Protein AF-A0A661T010-F1 (afdb_monomer_lite)

Secondary structure (DSSP, 8-state):
----GGGS-S----B-TTT--B--TT-SB-TTT--B-SPPPS------PPPPHHHHHHHHHHHHHHHT-HHHHHHHHHHHHHH-TT-HHHHHHHHHHHHHHHHHHT---

pLDDT: mean 83.56, std 17.3, range [41.03, 98.06]

Sequence (109 aa):
MVLSPEETIKGLFARCARCGRRLDPEDVFCGHCGKRVREPAASDDHTLEPMKLTDVLMGLGIVCLRKGDYFKAVEKFEKIIAADPGNHKARELLFRARRAVRDITGDSR

Structure (mmCIF, N/CA/C/O backbone):
data_AF-A0A661T010-F1
#
_entry.id   AF-A0A661T010-F1
#
loop_
_atom_site.group_PDB
_atom_site.id
_atom_site.type_symbol
_atom_site.label_atom_id
_atom_site.label_alt_id
_atom_site.label_comp_id
_atom_site.label_asym_id
_atom_site.label_entity_id
_atom_site.label_seq_id
_atom_site.pdbx_PDB_ins_code
_atom_site.Cartn_x
_atom_site.Cartn_y
_atom_site.Cartn_z
_atom_site.occupancy
_atom_site.B_iso_or_equiv
_atom_site.auth_seq_id
_atom_site.auth_comp_id
_atom_site.auth_asym_id
_atom_site.auth_atom_id
_atom_site.pdbx_PDB_model_num
ATOM 1 N N .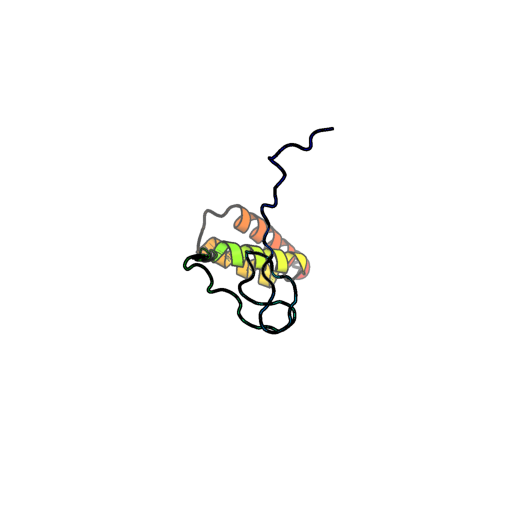 MET A 1 1 ? 25.042 34.725 -47.751 1.00 41.97 1 MET A N 1
ATOM 2 C CA . MET A 1 1 ? 24.513 34.072 -46.537 1.00 41.97 1 MET A CA 1
ATOM 3 C C . MET A 1 1 ? 25.042 32.655 -46.545 1.00 41.97 1 MET A C 1
ATOM 5 O O . MET A 1 1 ? 24.529 31.819 -47.273 1.00 41.97 1 MET A O 1
ATOM 9 N N . VAL A 1 2 ? 26.182 32.460 -45.890 1.00 41.03 2 VAL A N 1
ATOM 10 C CA . VAL A 1 2 ? 26.901 31.184 -45.867 1.00 41.03 2 VAL A CA 1
ATOM 11 C C . VAL A 1 2 ? 26.315 30.410 -44.692 1.00 41.03 2 VAL A C 1
ATOM 13 O O . VAL A 1 2 ? 26.415 30.877 -43.563 1.00 41.03 2 VAL A O 1
ATOM 16 N N . LEU A 1 3 ? 25.610 29.314 -44.966 1.00 45.88 3 LEU A N 1
ATOM 17 C CA . LEU A 1 3 ? 25.122 28.419 -43.919 1.00 45.88 3 LEU A CA 1
ATOM 18 C C . LEU A 1 3 ? 26.329 27.666 -43.348 1.00 45.88 3 LEU A C 1
ATOM 20 O O . LEU A 1 3 ? 27.158 27.154 -44.104 1.00 45.88 3 LEU A O 1
ATOM 24 N N . SER A 1 4 ? 26.456 27.675 -42.024 1.00 42.62 4 SER A N 1
ATOM 25 C CA . SER A 1 4 ? 27.579 27.097 -41.288 1.00 42.62 4 SER A CA 1
ATOM 26 C C . SER A 1 4 ? 27.674 25.574 -41.502 1.00 42.62 4 SER A C 1
ATOM 28 O O . SER A 1 4 ? 26.643 24.902 -41.521 1.00 42.62 4 SER A O 1
ATOM 30 N N . PRO A 1 5 ? 28.883 24.984 -41.591 1.00 49.31 5 PRO A N 1
ATOM 31 C CA . PRO A 1 5 ? 29.076 23.533 -41.772 1.00 49.31 5 PRO A CA 1
ATOM 32 C C . PRO A 1 5 ? 28.541 22.649 -40.626 1.00 49.31 5 PRO A C 1
ATOM 34 O O . PRO A 1 5 ? 28.496 21.424 -40.750 1.00 49.31 5 PRO A O 1
ATOM 37 N N . GLU A 1 6 ? 28.148 23.259 -39.510 1.00 46.03 6 GLU A N 1
ATOM 38 C CA . GLU A 1 6 ? 27.818 22.611 -38.234 1.00 46.03 6 GLU A CA 1
ATOM 39 C C . GLU A 1 6 ? 26.408 21.993 -38.204 1.00 46.03 6 GLU A C 1
ATOM 41 O O . GLU A 1 6 ? 26.104 21.177 -37.337 1.00 46.03 6 GLU A O 1
ATOM 46 N N . GLU A 1 7 ? 25.568 22.308 -39.195 1.00 50.16 7 GLU A N 1
ATOM 47 C CA . GLU A 1 7 ? 24.206 21.770 -39.352 1.00 50.16 7 GLU A CA 1
ATOM 48 C C . GLU A 1 7 ? 24.132 20.615 -40.370 1.00 50.16 7 GLU A C 1
ATOM 50 O O . GLU A 1 7 ? 23.074 20.291 -40.914 1.00 50.16 7 GLU A O 1
ATOM 55 N N . THR A 1 8 ? 25.253 19.938 -40.629 1.00 44.22 8 THR A N 1
ATOM 56 C CA . THR A 1 8 ? 25.285 18.758 -41.505 1.00 44.22 8 THR A CA 1
ATOM 57 C C . THR A 1 8 ? 24.894 17.493 -40.723 1.00 44.22 8 THR A C 1
ATOM 59 O O . THR A 1 8 ? 25.734 16.726 -40.269 1.00 44.22 8 THR A O 1
ATOM 62 N N . ILE A 1 9 ? 23.582 17.297 -40.550 1.00 54.41 9 ILE A N 1
ATOM 63 C CA . ILE A 1 9 ? 22.870 16.003 -40.447 1.00 54.41 9 ILE A CA 1
ATOM 64 C C . ILE A 1 9 ? 23.514 14.957 -39.506 1.00 54.41 9 ILE A C 1
ATOM 66 O O . ILE A 1 9 ? 24.016 13.917 -39.935 1.00 54.41 9 ILE A O 1
ATOM 70 N N . LYS A 1 10 ? 23.372 15.141 -38.187 1.00 49.00 10 LYS A N 1
ATOM 71 C CA . LYS A 1 10 ? 23.451 14.034 -37.207 1.00 49.00 10 LYS A CA 1
ATOM 72 C C . LYS A 1 10 ? 22.173 13.180 -37.237 1.00 49.00 10 LYS A C 1
ATOM 74 O O . LYS A 1 10 ? 21.451 13.089 -36.252 1.00 49.00 10 LYS A O 1
ATOM 79 N N . GLY A 1 11 ? 21.856 12.582 -38.382 1.00 51.16 11 GLY A N 1
ATOM 80 C CA . GLY A 1 11 ? 20.616 11.821 -38.525 1.00 51.16 11 GLY A CA 1
ATOM 81 C C . GLY A 1 11 ? 20.466 11.147 -39.876 1.00 51.16 11 GLY A C 1
ATOM 82 O O . GLY A 1 11 ? 19.561 11.479 -40.639 1.00 51.16 11 GLY A O 1
ATOM 83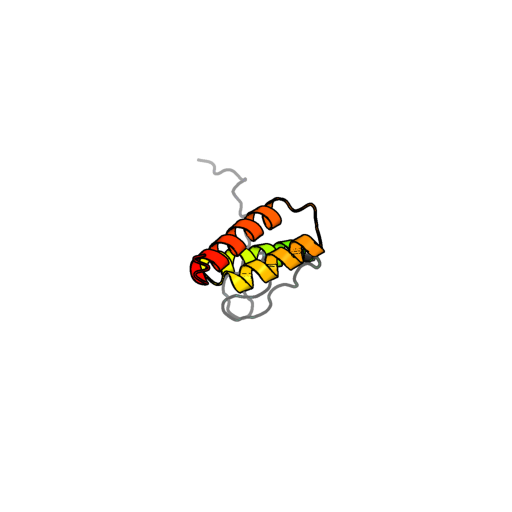 N N . LEU A 1 12 ? 21.327 10.175 -40.181 1.00 57.88 12 LEU A N 1
ATOM 84 C CA . LEU A 1 12 ? 21.011 9.205 -41.226 1.00 57.88 12 LEU A CA 1
ATOM 85 C C . LEU A 1 12 ? 19.951 8.242 -40.666 1.00 57.88 12 LEU A C 1
ATOM 87 O O . LEU A 1 12 ? 20.270 7.165 -40.171 1.00 57.88 12 LEU A O 1
ATOM 91 N N . PHE A 1 13 ? 18.688 8.676 -40.666 1.00 66.50 13 PHE A N 1
ATOM 92 C CA . PHE A 1 13 ? 17.561 7.875 -40.187 1.00 66.50 13 PHE A CA 1
ATOM 93 C C . PHE A 1 13 ? 17.479 6.570 -40.982 1.00 66.50 13 PHE A C 1
ATOM 95 O O . PHE A 1 13 ? 17.245 6.579 -42.196 1.00 66.50 13 PHE A O 1
ATOM 102 N N . ALA A 1 14 ? 17.660 5.440 -40.299 1.00 82.50 14 ALA A N 1
ATOM 103 C CA . ALA A 1 14 ? 17.521 4.133 -40.916 1.00 82.50 14 ALA A CA 1
ATOM 104 C C . ALA A 1 14 ? 16.056 3.895 -41.315 1.00 82.50 14 ALA A C 1
ATOM 106 O O . ALA A 1 14 ? 15.117 4.405 -40.702 1.00 82.50 14 ALA A O 1
ATOM 107 N N . ARG A 1 15 ? 15.836 3.105 -42.368 1.00 89.75 15 ARG A N 1
ATOM 108 C CA . ARG A 1 15 ? 14.499 2.629 -42.737 1.00 89.75 15 ARG A CA 1
ATOM 109 C C . ARG A 1 15 ? 14.369 1.163 -42.383 1.00 89.75 15 ARG A C 1
ATOM 111 O O . ARG A 1 15 ? 15.292 0.378 -42.584 1.00 89.75 15 ARG A O 1
ATOM 118 N N . CYS A 1 16 ? 13.195 0.772 -41.907 1.00 90.81 16 CYS A N 1
ATOM 119 C CA . CYS A 1 16 ? 12.891 -0.625 -41.674 1.00 90.81 16 CYS A CA 1
ATOM 120 C C . CYS A 1 16 ? 12.974 -1.402 -42.989 1.00 90.81 16 CYS A C 1
ATOM 122 O O . CYS A 1 16 ? 12.189 -1.165 -43.903 1.00 90.81 16 CYS A O 1
ATOM 124 N N . ALA A 1 17 ? 13.852 -2.401 -43.053 1.00 89.62 17 ALA A N 1
ATOM 125 C CA . ALA A 1 17 ? 14.012 -3.243 -44.239 1.00 89.62 17 ALA A CA 1
ATOM 126 C C . ALA A 1 17 ? 12.769 -4.093 -44.588 1.00 89.62 17 ALA A C 1
ATOM 128 O O . ALA A 1 17 ? 12.747 -4.725 -45.636 1.00 89.62 17 ALA A O 1
ATOM 129 N N . ARG A 1 18 ? 11.752 -4.161 -43.712 1.00 91.12 18 ARG A N 1
ATOM 130 C CA . ARG A 1 18 ? 10.507 -4.910 -43.966 1.00 91.12 18 ARG A CA 1
ATOM 131 C C . ARG A 1 18 ? 9.355 -4.034 -44.441 1.00 91.12 18 ARG A C 1
ATOM 133 O O . ARG A 1 18 ? 8.626 -4.454 -45.326 1.00 91.12 18 ARG A O 1
ATOM 140 N N . CYS A 1 19 ? 9.153 -2.861 -43.841 1.00 94.75 19 CYS A N 1
ATOM 141 C CA . CYS A 1 19 ? 8.008 -1.998 -44.165 1.00 94.75 19 CYS A CA 1
ATOM 142 C C . CYS A 1 19 ? 8.391 -0.605 -44.685 1.00 94.75 19 CYS A C 1
ATOM 144 O O . CYS A 1 19 ? 7.511 0.189 -44.994 1.00 94.75 19 CYS A O 1
ATOM 146 N N . GLY A 1 20 ? 9.680 -0.265 -44.740 1.00 89.81 20 GLY A N 1
ATOM 147 C CA . GLY A 1 20 ? 10.177 1.006 -45.277 1.00 89.81 20 GL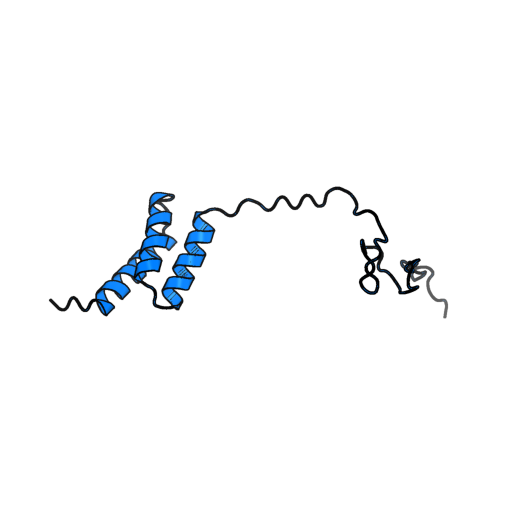Y A CA 1
ATOM 148 C C . GLY A 1 20 ? 9.977 2.238 -44.384 1.00 89.81 20 GLY A C 1
ATOM 149 O O . GLY A 1 20 ? 10.422 3.332 -44.753 1.00 89.81 20 GLY A O 1
ATOM 150 N N . ARG A 1 21 ? 9.337 2.087 -43.214 1.00 91.06 21 ARG A N 1
ATOM 151 C CA . ARG A 1 21 ? 9.116 3.184 -42.258 1.00 91.06 21 ARG A CA 1
ATOM 152 C C . ARG A 1 21 ? 10.438 3.659 -41.659 1.00 91.06 21 ARG A C 1
ATOM 154 O O . ARG A 1 21 ? 11.368 2.869 -41.511 1.00 91.06 21 ARG A O 1
ATOM 161 N N . ARG A 1 22 ? 10.507 4.948 -41.328 1.00 90.06 22 ARG A N 1
ATOM 162 C CA . ARG A 1 22 ? 11.645 5.534 -40.611 1.00 90.06 22 ARG A CA 1
ATOM 163 C C . ARG A 1 22 ? 11.779 4.886 -39.232 1.00 90.06 22 ARG A C 1
ATOM 165 O O . ARG A 1 22 ? 10.758 4.579 -38.615 1.00 90.06 22 ARG A O 1
ATOM 172 N N . LEU A 1 23 ? 13.021 4.658 -38.836 1.00 88.94 23 LEU A N 1
ATOM 173 C CA . LEU A 1 23 ? 13.430 4.141 -37.541 1.00 88.94 23 LEU A CA 1
ATOM 174 C C . LEU A 1 23 ? 14.282 5.190 -36.845 1.00 88.94 23 LEU A C 1
ATOM 176 O O . LEU A 1 23 ? 15.097 5.861 -37.493 1.00 88.94 23 LEU A O 1
ATOM 180 N N . ASP A 1 24 ? 14.111 5.272 -35.538 1.00 86.06 24 ASP A N 1
ATOM 181 C CA . ASP A 1 24 ? 15.001 6.025 -34.678 1.00 86.06 24 ASP A CA 1
ATOM 182 C C . ASP A 1 24 ? 16.263 5.199 -34.372 1.00 86.06 24 ASP A C 1
ATOM 184 O O . ASP A 1 24 ? 16.221 3.965 -34.373 1.00 86.06 24 ASP A O 1
ATOM 188 N N . PRO A 1 25 ? 17.421 5.841 -34.127 1.00 78.44 25 PRO A N 1
ATOM 189 C CA . PRO A 1 25 ? 18.675 5.131 -33.853 1.00 78.44 25 PRO A CA 1
ATOM 190 C C . PRO A 1 25 ? 18.612 4.194 -32.636 1.00 78.44 25 PRO A C 1
ATOM 192 O O . PRO A 1 25 ? 19.399 3.248 -32.550 1.00 78.44 25 PRO A O 1
ATOM 195 N N . GLU A 1 26 ? 17.689 4.451 -31.710 1.00 80.69 26 GLU A N 1
ATOM 196 C CA . GLU A 1 26 ? 17.466 3.677 -30.484 1.00 80.69 26 GLU A CA 1
ATOM 197 C C . GLU A 1 26 ? 16.424 2.555 -30.657 1.00 80.69 26 GLU A C 1
ATOM 199 O O . GLU A 1 26 ? 16.264 1.720 -29.766 1.00 80.69 26 GLU A O 1
ATOM 204 N N . ASP A 1 27 ? 15.746 2.471 -31.810 1.00 87.81 27 ASP A N 1
ATOM 205 C CA . ASP A 1 27 ? 14.745 1.432 -32.054 1.00 87.81 27 ASP A CA 1
ATOM 206 C C . ASP A 1 27 ? 15.390 0.036 -32.080 1.00 87.81 27 ASP A C 1
ATOM 208 O O . ASP A 1 27 ? 16.172 -0.311 -32.968 1.00 87.81 27 ASP A O 1
ATOM 212 N N . VAL A 1 28 ? 14.981 -0.826 -31.146 1.00 89.69 28 VAL A N 1
ATOM 213 C CA . VAL A 1 28 ? 15.267 -2.274 -31.188 1.00 89.69 28 VAL A CA 1
ATOM 214 C C . VAL A 1 28 ? 14.271 -2.989 -32.114 1.00 89.69 28 VAL A C 1
ATOM 216 O O . VAL A 1 28 ? 14.610 -3.949 -32.818 1.00 89.69 28 VAL A O 1
ATOM 219 N N . PHE A 1 29 ? 13.036 -2.482 -32.179 1.00 92.12 29 PHE A N 1
ATOM 220 C CA . PHE A 1 29 ? 11.941 -3.016 -32.986 1.00 92.12 29 PHE A CA 1
ATOM 221 C C . PHE A 1 29 ? 11.264 -1.919 -33.805 1.00 92.12 29 PHE A C 1
ATOM 223 O O . PHE A 1 29 ? 11.095 -0.796 -33.352 1.00 92.12 29 PHE A O 1
ATOM 230 N N . CYS A 1 30 ? 10.780 -2.266 -34.998 1.00 93.12 30 CYS A N 1
ATOM 231 C CA . CYS A 1 30 ? 9.931 -1.372 -35.772 1.00 93.12 30 CYS A CA 1
ATOM 232 C C . CYS A 1 30 ? 8.519 -1.309 -35.167 1.00 93.12 30 CYS A C 1
ATOM 234 O O . CYS A 1 30 ? 7.755 -2.264 -35.314 1.00 93.12 30 CYS A O 1
ATOM 236 N N . GLY A 1 31 ? 8.123 -0.165 -34.603 1.00 88.44 31 GLY A N 1
ATOM 237 C CA . GLY A 1 31 ? 6.787 0.040 -34.017 1.00 88.44 31 GLY A CA 1
ATOM 238 C C . GLY A 1 31 ? 5.595 -0.094 -34.982 1.00 88.44 31 GLY A C 1
ATOM 239 O O . GLY A 1 31 ? 4.454 -0.112 -34.542 1.00 88.44 31 GLY A O 1
ATOM 240 N N . HIS A 1 32 ? 5.832 -0.207 -36.296 1.00 91.69 32 HIS A N 1
ATOM 241 C CA . HIS A 1 32 ? 4.772 -0.415 -37.293 1.00 91.69 32 HIS A CA 1
ATOM 242 C C . HIS A 1 32 ? 4.582 -1.881 -37.707 1.00 91.69 32 HIS A C 1
ATOM 244 O O . HIS A 1 32 ? 3.456 -2.319 -37.901 1.00 91.69 32 HIS A O 1
ATOM 250 N N . CYS A 1 33 ? 5.664 -2.644 -37.909 1.00 95.12 33 CYS A N 1
ATOM 251 C CA . CYS A 1 33 ? 5.577 -4.025 -38.422 1.00 95.12 33 CYS A CA 1
ATOM 252 C C . CYS A 1 33 ? 6.153 -5.088 -37.476 1.00 95.12 33 CYS A C 1
ATOM 254 O O . CYS A 1 33 ? 6.201 -6.267 -37.834 1.00 95.12 33 CYS A O 1
ATOM 256 N N . GLY A 1 34 ? 6.669 -4.673 -36.317 1.00 91.38 34 GLY A N 1
ATOM 257 C CA . GLY A 1 34 ? 7.235 -5.545 -35.290 1.00 91.38 34 GLY A CA 1
ATOM 258 C C . GLY A 1 34 ? 8.570 -6.202 -35.649 1.00 91.38 34 GLY A C 1
ATOM 259 O O . GLY A 1 34 ? 9.105 -6.952 -34.837 1.00 91.38 34 GLY A O 1
ATOM 260 N N . LYS A 1 35 ? 9.144 -5.960 -36.841 1.00 93.12 35 LYS A N 1
ATOM 261 C CA . LYS A 1 35 ? 10.456 -6.532 -37.186 1.00 93.12 35 LYS A CA 1
ATOM 262 C C . LYS A 1 35 ? 11.510 -5.993 -36.215 1.00 93.12 35 LYS A C 1
ATOM 264 O O . LYS A 1 35 ? 11.616 -4.780 -36.053 1.00 93.12 35 LYS A O 1
ATOM 269 N N . ARG A 1 36 ? 12.306 -6.886 -35.623 1.00 90.62 36 ARG A N 1
ATOM 270 C CA . ARG A 1 36 ? 13.522 -6.521 -34.887 1.00 90.62 36 ARG A CA 1
ATOM 271 C C . ARG A 1 36 ? 14.536 -5.931 -35.868 1.00 90.62 36 ARG A C 1
ATOM 273 O O . ARG A 1 36 ? 14.813 -6.537 -36.904 1.00 90.62 36 ARG A O 1
ATOM 280 N N . VAL A 1 37 ? 15.012 -4.728 -35.581 1.00 89.81 37 VAL A N 1
ATOM 281 C CA . VAL A 1 37 ? 15.838 -3.920 -36.497 1.00 89.81 37 VAL A CA 1
ATOM 282 C C . VAL A 1 37 ? 17.243 -3.680 -35.957 1.00 89.81 37 VAL A C 1
ATOM 284 O O . VAL A 1 37 ? 18.131 -3.363 -36.743 1.00 89.81 37 VAL A O 1
ATOM 287 N N . ARG A 1 38 ? 17.456 -3.903 -34.657 1.00 81.94 38 ARG A N 1
ATOM 288 C CA . ARG A 1 38 ? 18.755 -3.820 -33.995 1.00 81.94 38 ARG A CA 1
ATOM 289 C C . ARG A 1 38 ? 18.836 -4.865 -32.881 1.00 81.94 38 ARG A C 1
ATOM 291 O O . ARG A 1 38 ? 17.813 -5.238 -32.306 1.00 81.94 38 ARG A O 1
ATOM 298 N N . GLU A 1 39 ? 20.037 -5.345 -32.588 1.00 73.88 39 GLU A N 1
ATOM 299 C CA . GLU A 1 39 ? 20.311 -6.047 -31.333 1.00 73.88 39 GLU A CA 1
ATOM 300 C C . GLU A 1 39 ? 20.400 -5.007 -30.210 1.00 73.88 39 GLU A C 1
ATOM 302 O O . GLU A 1 39 ? 21.102 -4.004 -30.383 1.00 73.88 39 GLU A O 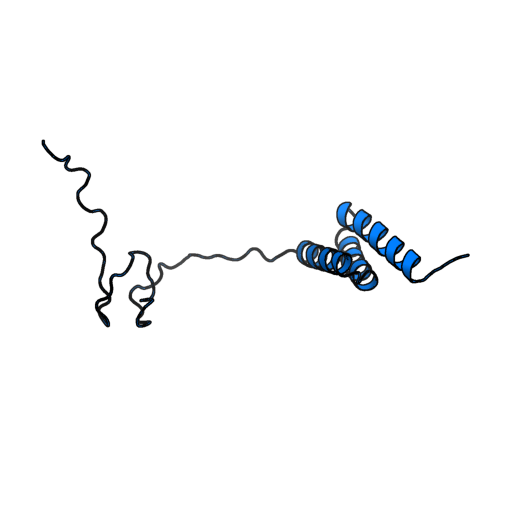1
ATOM 307 N N . PRO A 1 40 ? 19.663 -5.178 -29.095 1.00 65.19 40 PRO A N 1
ATOM 308 C CA . PRO A 1 40 ? 19.819 -4.284 -27.958 1.00 65.19 40 PRO A CA 1
ATOM 309 C C . PRO A 1 40 ? 21.282 -4.356 -27.520 1.00 65.19 40 PRO A C 1
ATOM 311 O O . PRO A 1 40 ? 21.828 -5.453 -27.378 1.00 65.19 40 PRO A O 1
ATOM 314 N N . ALA A 1 41 ? 21.933 -3.200 -27.369 1.00 59.28 41 ALA A N 1
ATOM 315 C CA . ALA A 1 41 ? 23.259 -3.168 -26.774 1.00 59.28 41 ALA A CA 1
ATOM 316 C C . ALA A 1 41 ? 23.138 -3.839 -25.401 1.00 59.28 41 ALA A C 1
ATOM 318 O O . ALA A 1 41 ? 22.280 -3.471 -24.601 1.00 59.28 41 ALA A O 1
ATOM 319 N N . ALA A 1 42 ? 23.901 -4.907 -25.186 1.00 57.88 42 ALA A N 1
ATOM 320 C CA . ALA A 1 42 ? 23.901 -5.606 -23.916 1.00 57.88 42 ALA A CA 1
ATOM 321 C C . ALA A 1 42 ? 24.194 -4.603 -22.787 1.00 57.88 42 ALA A C 1
ATOM 323 O O . ALA A 1 42 ? 25.088 -3.779 -22.943 1.00 57.88 42 ALA A O 1
ATOM 324 N N . SER A 1 43 ? 23.457 -4.743 -21.680 1.00 59.72 43 SER A N 1
ATOM 325 C CA . SER A 1 43 ? 23.607 -4.052 -20.391 1.00 59.72 43 SER A CA 1
ATOM 326 C C . SER A 1 43 ? 22.947 -2.681 -20.203 1.00 59.72 43 SER A C 1
ATOM 328 O O . SER A 1 43 ? 23.585 -1.755 -19.711 1.00 59.72 43 SER A O 1
ATOM 330 N N . ASP A 1 44 ? 21.635 -2.603 -20.398 1.00 58.12 44 ASP A N 1
ATOM 331 C CA . ASP A 1 44 ? 20.821 -1.882 -19.415 1.00 58.12 44 ASP A CA 1
ATOM 332 C C . ASP A 1 44 ? 20.412 -2.899 -18.344 1.00 58.12 44 ASP A C 1
ATOM 334 O O . ASP A 1 44 ? 19.293 -3.417 -18.327 1.00 58.12 44 ASP A O 1
ATOM 338 N N . ASP A 1 45 ? 21.373 -3.267 -17.489 1.00 54.97 45 ASP A N 1
ATOM 339 C CA . ASP A 1 45 ? 21.091 -4.001 -16.256 1.00 54.97 45 ASP A CA 1
ATOM 340 C C . ASP A 1 45 ? 20.373 -3.036 -15.312 1.00 54.97 45 ASP A C 1
ATOM 342 O O . ASP A 1 45 ? 20.936 -2.464 -14.384 1.00 54.97 45 ASP A O 1
ATOM 346 N N . HIS A 1 46 ? 19.101 -2.780 -15.598 1.00 60.53 46 HIS A N 1
ATOM 347 C CA . HIS A 1 46 ? 18.186 -2.235 -14.616 1.00 60.53 46 HIS A CA 1
ATOM 348 C C . HIS A 1 46 ? 17.845 -3.375 -13.659 1.00 60.53 46 HIS A C 1
ATOM 350 O O . HIS A 1 46 ? 16.716 -3.871 -13.635 1.00 60.53 46 HIS A O 1
ATOM 356 N N . THR A 1 47 ? 18.837 -3.826 -12.886 1.00 63.78 47 THR A N 1
ATOM 357 C CA . THR A 1 47 ? 18.584 -4.565 -11.658 1.00 63.78 47 THR A CA 1
ATOM 358 C C . THR A 1 47 ? 17.808 -3.612 -10.765 1.00 63.78 47 THR A C 1
ATOM 360 O O . THR A 1 47 ? 18.353 -2.742 -10.091 1.00 63.78 47 THR A O 1
ATOM 363 N N . LEU A 1 48 ? 16.482 -3.701 -10.858 1.00 69.94 48 LEU A N 1
ATOM 364 C CA . LEU A 1 48 ? 15.584 -2.948 -10.007 1.00 69.94 48 LEU A CA 1
ATOM 365 C C . LEU A 1 48 ? 15.935 -3.339 -8.575 1.00 69.94 48 LEU A C 1
ATOM 367 O O . LEU A 1 48 ? 15.765 -4.499 -8.193 1.00 69.94 48 LEU A O 1
ATOM 371 N N . GLU A 1 49 ? 16.455 -2.374 -7.817 1.00 70.94 49 GLU A N 1
ATOM 372 C CA . GLU A 1 49 ? 16.698 -2.534 -6.389 1.00 70.94 49 GLU A CA 1
ATOM 373 C C . GLU A 1 49 ? 15.443 -3.162 -5.760 1.00 70.94 49 GLU A C 1
ATOM 375 O O . GLU A 1 49 ? 14.330 -2.653 -5.967 1.00 70.94 49 GLU A O 1
ATOM 380 N N . PRO A 1 50 ? 15.574 -4.289 -5.038 1.00 76.38 50 PRO A N 1
ATOM 381 C CA . PRO A 1 50 ? 14.424 -4.966 -4.470 1.00 76.38 50 PRO A CA 1
ATOM 382 C C . PRO A 1 50 ? 13.706 -4.003 -3.526 1.00 76.38 50 PRO A C 1
ATOM 384 O O . PRO A 1 50 ? 14.288 -3.503 -2.561 1.00 76.38 50 PRO A O 1
ATOM 387 N N . MET A 1 51 ? 12.428 -3.733 -3.808 1.00 81.06 51 MET A N 1
ATOM 388 C CA . MET A 1 51 ? 11.626 -2.856 -2.960 1.00 81.06 51 MET A CA 1
ATOM 389 C C . MET A 1 51 ? 11.642 -3.382 -1.529 1.00 81.06 51 MET A C 1
ATOM 391 O O . MET A 1 51 ? 11.315 -4.546 -1.274 1.00 81.06 51 MET A O 1
ATOM 395 N N . LYS A 1 52 ? 11.988 -2.513 -0.578 1.00 89.81 52 LYS A N 1
ATOM 396 C CA . LYS A 1 52 ? 11.957 -2.885 0.832 1.00 89.81 52 LYS A CA 1
ATOM 397 C C . LYS A 1 52 ? 10.525 -3.228 1.210 1.00 89.81 52 LYS A C 1
ATOM 399 O O . LYS A 1 52 ? 9.590 -2.477 0.926 1.00 89.81 52 LYS A O 1
ATOM 404 N N . LEU A 1 53 ? 10.359 -4.344 1.916 1.00 89.50 53 LEU A N 1
ATOM 405 C CA . LEU A 1 53 ? 9.056 -4.778 2.416 1.00 89.50 53 LEU A CA 1
ATOM 406 C C . LEU A 1 53 ? 8.356 -3.663 3.215 1.00 89.50 53 LEU A C 1
ATOM 408 O O . LEU A 1 53 ? 7.141 -3.505 3.118 1.00 89.50 53 LEU A O 1
ATOM 412 N N . THR A 1 54 ? 9.123 -2.853 3.950 1.00 92.75 54 THR A N 1
ATOM 413 C CA . THR A 1 54 ? 8.623 -1.691 4.695 1.00 92.75 54 THR A CA 1
ATOM 414 C C . THR A 1 54 ? 7.959 -0.653 3.794 1.00 92.75 54 THR A C 1
ATOM 416 O O . THR A 1 54 ? 6.888 -0.167 4.143 1.00 92.75 54 THR A O 1
ATOM 419 N N . ASP A 1 55 ? 8.530 -0.349 2.627 1.00 92.50 55 ASP A N 1
ATOM 420 C CA . ASP A 1 55 ? 8.005 0.671 1.710 1.00 92.50 55 ASP A CA 1
ATOM 421 C C . ASP A 1 55 ? 6.697 0.206 1.061 1.00 92.50 55 ASP A C 1
ATOM 423 O O . ASP A 1 55 ? 5.720 0.957 0.986 1.00 92.50 55 ASP A O 1
ATOM 427 N N . VAL A 1 56 ? 6.640 -1.074 0.682 1.00 93.94 56 VAL A N 1
ATOM 428 C CA . VAL A 1 56 ? 5.430 -1.703 0.136 1.00 93.94 56 VAL A CA 1
ATOM 429 C C . VAL A 1 56 ? 4.313 -1.716 1.179 1.00 93.94 56 VAL A C 1
ATOM 431 O O . VAL A 1 56 ? 3.193 -1.276 0.908 1.00 93.94 56 VAL A O 1
ATOM 434 N N . LEU A 1 57 ? 4.611 -2.176 2.398 1.00 96.06 57 LEU A N 1
ATOM 435 C CA . LEU A 1 57 ? 3.647 -2.175 3.498 1.00 96.06 57 LEU A CA 1
ATOM 436 C C . LEU A 1 57 ? 3.186 -0.756 3.843 1.00 96.06 57 LEU A C 1
ATOM 438 O O . LEU A 1 57 ? 2.014 -0.562 4.166 1.00 96.06 57 LEU A O 1
ATOM 442 N N . MET A 1 58 ? 4.073 0.236 3.726 1.00 96.56 58 MET A N 1
ATOM 443 C CA . MET A 1 58 ? 3.764 1.631 4.023 1.00 96.56 58 MET A CA 1
ATOM 444 C C . MET A 1 58 ? 2.755 2.184 3.021 1.00 96.56 58 MET A C 1
ATOM 446 O O . MET A 1 58 ? 1.737 2.761 3.412 1.00 96.56 58 MET A O 1
ATOM 450 N N . GLY A 1 59 ? 2.995 1.948 1.728 1.00 96.19 59 GLY A N 1
ATOM 451 C CA . GLY A 1 59 ? 2.061 2.306 0.664 1.00 96.19 59 GLY A CA 1
ATOM 452 C C . GLY A 1 59 ? 0.699 1.636 0.849 1.00 96.19 59 GLY A C 1
ATOM 453 O O . GLY A 1 59 ? -0.332 2.312 0.829 1.00 96.19 59 GLY A O 1
ATOM 454 N N . LEU A 1 60 ? 0.686 0.325 1.114 1.00 97.38 60 LEU A N 1
ATOM 455 C CA . LEU A 1 60 ? -0.550 -0.430 1.341 1.00 97.38 60 LEU A CA 1
ATOM 456 C C . LEU A 1 60 ? -1.329 0.075 2.563 1.00 97.38 60 LEU A C 1
ATOM 458 O O . LEU A 1 60 ? -2.544 0.257 2.472 1.00 97.38 60 LEU A O 1
ATOM 462 N N . GLY A 1 61 ? -0.655 0.346 3.683 1.00 97.44 61 GLY A N 1
ATOM 463 C CA . GLY A 1 61 ? -1.281 0.887 4.890 1.00 97.44 61 GLY A CA 1
ATOM 464 C C . GLY A 1 61 ? -1.926 2.255 4.652 1.00 97.44 61 GLY A C 1
ATOM 465 O O . GLY A 1 61 ? -3.065 2.485 5.061 1.00 97.44 61 GLY A O 1
ATOM 466 N N . ILE A 1 62 ? -1.251 3.146 3.915 1.00 97.69 62 ILE A N 1
ATOM 467 C CA . ILE A 1 62 ? -1.788 4.468 3.550 1.00 97.69 62 ILE A CA 1
ATOM 468 C C . ILE A 1 62 ? -3.012 4.337 2.635 1.00 97.69 62 ILE A C 1
ATOM 470 O O . ILE A 1 62 ? -4.000 5.049 2.826 1.00 97.69 62 ILE A O 1
ATOM 474 N N . VAL A 1 63 ? -2.981 3.427 1.658 1.00 98.00 63 VAL A N 1
ATOM 475 C CA . VAL A 1 63 ? -4.142 3.163 0.794 1.00 98.00 63 VAL A CA 1
ATOM 476 C C . VAL A 1 63 ? -5.320 2.640 1.615 1.00 98.00 63 VAL A C 1
ATOM 478 O O . VAL A 1 63 ? -6.442 3.098 1.413 1.00 98.00 63 VAL A O 1
ATOM 481 N N . CYS A 1 64 ? -5.076 1.743 2.572 1.00 97.56 64 CYS A N 1
ATOM 482 C CA . CYS A 1 64 ? -6.122 1.244 3.465 1.00 97.56 64 CYS A CA 1
ATOM 483 C C . CYS A 1 64 ? -6.729 2.375 4.310 1.00 97.56 64 CYS A C 1
ATOM 485 O O . CYS A 1 64 ? -7.950 2.489 4.364 1.00 97.56 64 CYS A O 1
ATOM 487 N N . LEU A 1 65 ? -5.908 3.273 4.878 1.00 96.06 65 LEU A N 1
ATOM 488 C CA . LEU A 1 65 ? -6.396 4.459 5.598 1.00 96.06 65 LEU A CA 1
ATOM 489 C C . LEU A 1 65 ? -7.302 5.337 4.730 1.00 96.06 65 LEU A C 1
ATOM 491 O O . LEU A 1 65 ? -8.365 5.754 5.179 1.00 96.06 65 LEU A O 1
ATOM 495 N N . ARG A 1 66 ? -6.893 5.613 3.486 1.00 95.88 66 ARG A N 1
ATOM 496 C CA . ARG A 1 66 ? -7.669 6.447 2.552 1.00 95.88 66 ARG A CA 1
ATOM 497 C C . ARG A 1 66 ? -8.998 5.808 2.161 1.00 95.88 66 ARG A C 1
ATOM 499 O O . ARG A 1 66 ? -9.959 6.528 1.925 1.00 95.88 66 ARG A O 1
ATOM 506 N N . LYS A 1 67 ? -9.045 4.477 2.086 1.00 96.69 67 LYS A N 1
ATOM 507 C CA . LYS A 1 67 ? -10.264 3.714 1.788 1.00 96.69 67 LYS A CA 1
ATOM 508 C C . LYS A 1 67 ? -11.190 3.540 2.997 1.00 96.69 67 LYS A C 1
ATOM 510 O O . LYS A 1 67 ? -12.308 3.081 2.809 1.00 96.69 67 LYS A O 1
ATOM 515 N N . GLY A 1 68 ? -10.744 3.883 4.209 1.00 94.81 68 GLY A N 1
ATOM 516 C CA . GLY A 1 68 ? -11.479 3.599 5.447 1.00 94.81 68 GLY A CA 1
ATOM 517 C C . GLY A 1 68 ? -11.326 2.157 5.948 1.00 94.81 68 GLY A C 1
ATOM 518 O O . GLY A 1 68 ? -11.975 1.757 6.909 1.00 94.81 68 GLY A O 1
ATOM 519 N N . ASP A 1 69 ? -10.428 1.371 5.349 1.00 97.00 69 ASP A N 1
ATOM 520 C CA . ASP A 1 69 ? -10.115 0.002 5.769 1.00 97.00 69 ASP A CA 1
ATOM 521 C C . ASP A 1 69 ? -9.152 0.026 6.976 1.00 97.00 69 ASP A C 1
ATOM 523 O O . ASP A 1 69 ? -8.011 -0.444 6.908 1.00 97.00 69 ASP A O 1
ATOM 527 N N . TYR A 1 70 ? -9.580 0.611 8.097 1.00 96.31 70 TYR A N 1
ATOM 528 C CA . TYR A 1 70 ? -8.683 0.903 9.223 1.00 96.31 70 TYR A CA 1
ATOM 529 C C . TYR A 1 70 ? -8.091 -0.353 9.875 1.00 96.31 70 TYR A C 1
ATOM 531 O O . TYR A 1 70 ? -6.916 -0.346 10.233 1.00 96.31 70 TYR A O 1
ATOM 539 N N . PHE A 1 71 ? -8.836 -1.461 9.946 1.00 96.56 71 PHE A N 1
ATOM 540 C CA . PHE A 1 71 ? -8.316 -2.742 10.448 1.00 96.56 71 PHE A CA 1
ATOM 541 C C . PHE A 1 71 ? -7.141 -3.264 9.611 1.00 96.56 71 PHE A C 1
ATOM 543 O O . PHE A 1 71 ? -6.110 -3.657 10.156 1.00 96.56 71 PHE A O 1
ATOM 550 N N . LYS A 1 72 ? -7.252 -3.207 8.276 1.00 97.00 72 LYS A N 1
ATOM 551 C CA . LYS A 1 72 ? -6.156 -3.609 7.381 1.00 97.00 72 LYS A CA 1
ATOM 552 C C . LYS A 1 72 ? -4.977 -2.651 7.497 1.00 97.00 72 LYS A C 1
ATOM 554 O O . LYS A 1 72 ? -3.833 -3.090 7.444 1.00 97.00 72 LYS A O 1
ATOM 559 N N . ALA A 1 73 ? -5.239 -1.354 7.671 1.00 97.88 73 ALA A N 1
ATOM 560 C CA . ALA A 1 73 ? -4.184 -0.370 7.886 1.00 97.88 73 ALA A CA 1
ATOM 561 C C . ALA A 1 73 ? -3.372 -0.677 9.155 1.00 97.88 73 ALA A C 1
ATOM 563 O O . ALA A 1 73 ? -2.143 -0.678 9.095 1.00 97.88 73 ALA A O 1
ATOM 564 N N . VAL A 1 74 ? -4.044 -1.000 10.269 1.00 97.81 74 VAL A N 1
ATOM 565 C CA . VAL A 1 74 ? -3.401 -1.426 11.526 1.00 97.81 74 VAL A CA 1
ATOM 566 C C . VAL A 1 74 ? -2.475 -2.616 11.282 1.00 97.81 74 VAL A C 1
ATOM 568 O O . VAL A 1 74 ? -1.291 -2.529 11.595 1.00 97.81 74 VAL A O 1
ATOM 571 N N . GLU A 1 75 ? -2.973 -3.669 10.628 1.00 97.69 75 GLU A N 1
ATOM 572 C CA . GLU A 1 75 ? -2.190 -4.876 10.332 1.00 97.69 75 GLU A CA 1
ATOM 573 C C . GLU A 1 75 ? -0.906 -4.566 9.534 1.00 97.69 75 GLU A C 1
ATOM 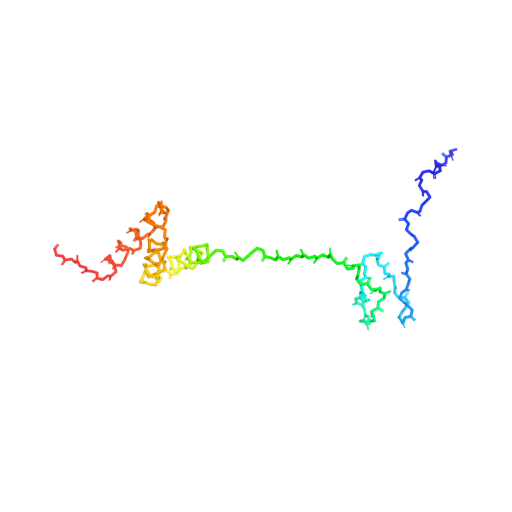575 O O . GLU A 1 75 ? 0.155 -5.134 9.803 1.00 97.69 75 GLU A O 1
ATOM 580 N N . LYS A 1 76 ? -0.962 -3.657 8.544 1.00 98.06 76 LYS A N 1
ATOM 581 C CA . LYS A 1 76 ? 0.226 -3.314 7.738 1.00 98.06 76 LYS A CA 1
ATOM 582 C C . LYS A 1 76 ? 1.253 -2.517 8.534 1.00 98.06 76 LYS A C 1
ATOM 584 O O . LYS A 1 76 ? 2.444 -2.805 8.424 1.00 98.06 76 LYS A O 1
ATOM 589 N N . PHE A 1 77 ? 0.819 -1.553 9.346 1.00 98.00 77 PHE A N 1
ATOM 590 C CA . PHE A 1 77 ? 1.746 -0.770 10.164 1.00 98.00 77 PHE A CA 1
ATOM 591 C C . PHE A 1 77 ? 2.345 -1.583 11.315 1.00 98.00 77 PHE A C 1
ATOM 593 O O . PHE A 1 77 ? 3.516 -1.396 11.627 1.00 98.00 77 PHE A O 1
ATOM 600 N N . GLU A 1 78 ? 1.610 -2.534 11.896 1.00 97.19 78 GLU A N 1
ATOM 601 C CA . GLU A 1 78 ? 2.159 -3.461 12.897 1.00 97.19 78 GLU A CA 1
ATOM 602 C C . GLU A 1 78 ? 3.291 -4.315 12.327 1.00 97.19 78 GLU A C 1
ATOM 604 O O . GLU A 1 78 ? 4.329 -4.461 12.969 1.00 97.19 78 GLU A O 1
ATOM 609 N N . LYS A 1 79 ? 3.145 -4.800 11.088 1.00 96.94 79 LYS A N 1
ATOM 610 C CA . LYS A 1 79 ? 4.221 -5.516 10.386 1.00 96.94 79 LYS A CA 1
ATOM 611 C C . LYS A 1 79 ? 5.454 -4.642 10.157 1.00 96.94 79 LYS A C 1
ATOM 613 O O . LYS A 1 79 ? 6.569 -5.142 10.270 1.00 96.94 79 LYS A O 1
ATOM 618 N N . ILE A 1 80 ? 5.271 -3.348 9.878 1.00 97.12 80 ILE A N 1
ATOM 619 C CA . ILE A 1 80 ? 6.397 -2.409 9.757 1.00 97.12 80 ILE A CA 1
ATOM 620 C C . ILE A 1 80 ? 7.087 -2.229 11.105 1.00 97.12 80 ILE A C 1
ATOM 622 O O . ILE A 1 80 ? 8.301 -2.337 11.158 1.00 97.12 80 ILE A O 1
ATOM 626 N N . ILE A 1 81 ? 6.340 -2.011 12.189 1.00 96.56 81 ILE A N 1
ATOM 627 C CA . ILE A 1 81 ? 6.918 -1.816 13.529 1.00 96.56 81 ILE A CA 1
ATOM 628 C C . ILE A 1 81 ? 7.607 -3.083 14.050 1.00 96.56 81 ILE A C 1
ATOM 630 O O . ILE A 1 81 ? 8.607 -2.985 14.754 1.00 96.56 81 ILE A O 1
ATOM 634 N N . ALA A 1 82 ? 7.110 -4.269 13.689 1.00 95.56 82 ALA A N 1
ATOM 635 C CA . ALA A 1 82 ? 7.767 -5.531 14.013 1.00 95.56 82 ALA A CA 1
ATOM 636 C C . ALA A 1 82 ? 9.124 -5.686 13.301 1.00 95.56 82 ALA A C 1
ATOM 638 O O . ALA A 1 82 ? 10.046 -6.260 13.873 1.00 95.56 82 ALA A O 1
ATOM 639 N N . ALA A 1 83 ? 9.247 -5.176 12.071 1.00 93.12 83 ALA A N 1
ATOM 640 C CA . ALA A 1 83 ? 10.490 -5.210 11.299 1.00 93.12 83 ALA A CA 1
ATOM 641 C C . ALA A 1 83 ? 11.443 -4.047 11.635 1.00 93.12 83 ALA A C 1
ATOM 643 O O . ALA A 1 83 ? 12.657 -4.220 11.627 1.00 93.12 83 ALA A O 1
ATOM 644 N N . ASP A 1 84 ? 10.893 -2.870 11.928 1.00 93.38 84 ASP A N 1
ATOM 645 C CA . ASP A 1 84 ? 11.608 -1.637 12.250 1.00 93.38 84 ASP A CA 1
ATOM 646 C C . ASP A 1 84 ? 10.888 -0.888 13.391 1.00 93.38 84 ASP A C 1
ATOM 648 O O . ASP A 1 84 ? 10.021 -0.034 13.153 1.00 93.38 84 ASP A O 1
ATOM 652 N N . PRO A 1 85 ? 11.252 -1.176 14.655 1.00 94.12 85 PRO A N 1
ATOM 653 C CA . PRO A 1 85 ? 10.677 -0.506 15.820 1.00 94.12 85 PRO A CA 1
ATOM 654 C C . PRO A 1 85 ? 10.941 1.009 15.870 1.00 94.12 85 PRO A C 1
ATOM 656 O O . PRO A 1 85 ? 10.235 1.729 16.584 1.00 94.12 85 PRO A O 1
ATOM 659 N N . GLY A 1 86 ? 11.948 1.495 15.132 1.00 94.31 86 GLY A N 1
ATOM 660 C CA . GLY A 1 86 ? 12.332 2.906 15.046 1.00 94.31 86 GLY A CA 1
ATOM 661 C C . GLY A 1 86 ? 11.507 3.711 14.041 1.00 94.31 86 GLY A C 1
ATOM 662 O O . GLY A 1 86 ? 11.658 4.930 13.958 1.00 94.31 86 GLY A O 1
ATOM 663 N N . ASN A 1 87 ? 10.603 3.072 13.294 1.00 94.81 87 ASN A N 1
ATOM 664 C CA . ASN A 1 87 ? 9.826 3.741 12.260 1.00 94.81 87 ASN A CA 1
ATOM 665 C C . ASN A 1 87 ? 8.751 4.677 12.845 1.00 94.81 87 ASN A C 1
ATOM 667 O O . ASN A 1 87 ? 7.579 4.320 13.004 1.00 94.81 87 ASN A O 1
ATOM 671 N N . HIS A 1 88 ? 9.144 5.917 13.148 1.00 95.88 88 HIS A N 1
ATOM 672 C CA . HIS A 1 88 ? 8.269 6.934 13.738 1.00 95.88 88 HIS A CA 1
ATOM 673 C C . HIS A 1 88 ? 6.995 7.170 12.921 1.00 95.88 88 HIS A C 1
ATOM 675 O O . HIS A 1 88 ? 5.907 7.298 13.485 1.00 95.88 88 HIS A O 1
ATOM 681 N N . LYS A 1 89 ? 7.114 7.168 11.589 1.00 95.81 89 LYS A N 1
ATOM 682 C CA . LYS A 1 89 ? 5.986 7.411 10.687 1.00 95.81 89 LYS A CA 1
ATOM 683 C C . LYS A 1 89 ? 4.973 6.268 10.734 1.00 95.81 89 LYS A C 1
ATOM 685 O O . LYS A 1 89 ? 3.774 6.523 10.817 1.00 95.81 89 LYS A O 1
ATOM 690 N N . ALA A 1 90 ? 5.430 5.014 10.724 1.00 96.50 90 ALA A N 1
ATOM 691 C CA . ALA A 1 90 ? 4.543 3.864 10.891 1.00 96.50 90 ALA A CA 1
ATOM 692 C C . ALA A 1 90 ? 3.858 3.880 12.266 1.00 96.50 90 ALA A C 1
ATOM 694 O O . ALA A 1 90 ? 2.672 3.572 12.358 1.00 96.50 90 ALA A O 1
ATOM 695 N N . ARG A 1 91 ? 4.559 4.315 13.322 1.00 97.06 91 ARG A N 1
ATOM 696 C CA . ARG A 1 91 ? 4.001 4.423 14.679 1.00 97.06 91 ARG A CA 1
ATOM 697 C C . ARG A 1 91 ? 2.901 5.481 14.771 1.00 97.06 91 ARG A C 1
ATOM 699 O O . ARG A 1 91 ? 1.849 5.221 15.354 1.00 97.06 91 ARG A O 1
ATOM 706 N N . GLU A 1 92 ? 3.118 6.649 14.173 1.00 97.56 92 GLU A N 1
ATOM 707 C CA . GLU A 1 92 ? 2.114 7.715 14.092 1.00 97.56 92 GLU A CA 1
ATOM 708 C C . GLU A 1 92 ? 0.874 7.256 13.307 1.00 97.56 92 GLU A C 1
ATOM 710 O O . GLU A 1 92 ? -0.263 7.407 13.764 1.00 97.56 92 GLU A O 1
ATOM 715 N N . LEU A 1 93 ? 1.075 6.644 12.136 1.00 97.31 93 LEU A N 1
ATOM 716 C CA . LEU A 1 93 ? -0.024 6.162 11.299 1.00 97.31 93 LEU A CA 1
ATOM 717 C C . LEU A 1 93 ? -0.790 5.007 11.954 1.00 97.31 93 LEU A C 1
ATOM 719 O O . LEU A 1 93 ? -2.016 4.963 11.849 1.00 97.31 93 LEU A O 1
ATOM 723 N N . LEU A 1 94 ? -0.106 4.125 12.685 1.00 97.56 94 LEU A N 1
ATOM 724 C CA . LEU A 1 94 ? -0.730 3.078 13.491 1.00 97.56 94 LEU A CA 1
ATOM 725 C C . LEU A 1 94 ? -1.622 3.670 14.587 1.00 97.56 94 LEU A C 1
ATOM 727 O O . LEU A 1 94 ? -2.747 3.209 14.775 1.00 97.56 94 LEU A O 1
ATOM 731 N N . PHE A 1 95 ? -1.158 4.710 15.285 1.00 96.62 95 PHE A N 1
ATOM 732 C CA . PHE A 1 95 ? -1.965 5.405 16.289 1.00 96.62 95 PHE A CA 1
ATOM 733 C C . PHE A 1 95 ? -3.245 5.988 15.675 1.00 96.62 95 PHE A C 1
ATOM 735 O O . PHE A 1 95 ? -4.342 5.767 16.192 1.00 96.62 95 PHE A O 1
ATOM 742 N N . ARG A 1 96 ? -3.123 6.661 14.524 1.00 96.00 96 ARG A N 1
ATOM 743 C CA . ARG A 1 96 ? -4.271 7.200 13.780 1.00 96.00 96 ARG A CA 1
ATOM 744 C C . ARG A 1 96 ? -5.237 6.102 13.332 1.00 96.00 96 ARG A C 1
ATOM 746 O O . ARG A 1 96 ? -6.442 6.257 13.504 1.00 96.00 96 ARG A O 1
ATOM 753 N N . ALA A 1 97 ? -4.717 4.996 12.798 1.00 96.44 97 ALA A N 1
ATOM 754 C CA . ALA A 1 97 ? -5.521 3.858 12.359 1.00 96.44 97 ALA A CA 1
ATOM 755 C C . ALA A 1 97 ? -6.302 3.236 13.528 1.00 96.44 97 ALA A C 1
ATOM 757 O O . ALA A 1 97 ? -7.503 3.013 13.415 1.00 96.44 97 ALA A O 1
ATOM 758 N N . ARG A 1 98 ? -5.651 3.022 14.680 1.00 96.00 98 ARG A N 1
ATOM 759 C CA . ARG A 1 98 ? -6.289 2.462 15.884 1.00 96.00 98 ARG A CA 1
ATOM 760 C C . ARG A 1 98 ? -7.358 3.378 16.469 1.00 96.00 98 ARG A C 1
ATOM 762 O O . ARG A 1 98 ? -8.386 2.886 16.922 1.00 96.00 98 ARG A O 1
ATOM 769 N N . ARG A 1 99 ? -7.135 4.696 16.452 1.00 95.94 99 ARG A N 1
ATOM 770 C CA . ARG A 1 99 ? -8.155 5.664 16.871 1.00 95.94 99 ARG A CA 1
ATOM 771 C C . ARG A 1 99 ? -9.395 5.568 15.982 1.00 95.94 99 ARG A C 1
ATOM 773 O O . ARG A 1 99 ? -10.485 5.410 16.507 1.00 95.94 99 ARG A O 1
ATOM 780 N N . ALA A 1 100 ? -9.214 5.552 14.662 1.00 93.50 100 ALA A N 1
ATOM 781 C CA . ALA A 1 100 ? -10.328 5.408 13.728 1.00 93.50 100 ALA A CA 1
ATOM 782 C C . ALA A 1 100 ? -11.076 4.073 13.896 1.00 93.50 100 ALA A C 1
ATOM 784 O O . ALA A 1 100 ? -12.299 4.054 13.837 1.00 93.50 100 ALA A O 1
ATOM 785 N N . VAL A 1 101 ? -10.366 2.968 14.171 1.00 94.19 101 VAL A N 1
ATOM 786 C CA . VAL A 1 101 ? -11.011 1.692 14.531 1.00 94.19 101 VAL A CA 1
ATOM 787 C C . VAL A 1 101 ? -11.902 1.866 15.759 1.00 94.19 101 VAL A C 1
ATOM 789 O O . VAL A 1 101 ? -13.059 1.469 15.704 1.00 94.19 101 VAL A O 1
ATOM 792 N N . ARG A 1 102 ? -11.393 2.491 16.830 1.00 92.88 102 ARG A N 1
ATOM 793 C CA . ARG A 1 102 ? -12.158 2.725 18.065 1.00 92.88 102 ARG A CA 1
ATOM 794 C C . ARG A 1 102 ? -13.417 3.552 17.813 1.00 92.88 102 ARG A C 1
ATOM 796 O O . ARG A 1 102 ? -14.482 3.189 18.307 1.00 92.88 102 ARG A O 1
ATOM 803 N N . ASP A 1 103 ? -13.278 4.626 17.038 1.00 90.31 103 ASP A N 1
ATOM 804 C CA . ASP A 1 103 ? -14.377 5.529 16.693 1.00 90.31 103 ASP A CA 1
ATOM 805 C C . ASP A 1 103 ? -15.486 4.780 15.919 1.00 90.31 103 ASP A C 1
ATOM 807 O O . ASP A 1 103 ? -16.667 5.006 16.163 1.00 90.31 103 ASP A O 1
ATOM 811 N N . ILE A 1 104 ? -15.125 3.832 15.043 1.00 86.81 104 ILE A N 1
ATOM 812 C CA . ILE A 1 104 ? -16.079 3.016 14.262 1.00 86.81 104 ILE A CA 1
ATOM 813 C C . ILE A 1 104 ? -16.694 1.891 15.085 1.00 86.81 104 ILE A C 1
ATOM 815 O O . ILE A 1 104 ? -17.874 1.588 14.925 1.00 86.81 104 ILE A O 1
ATOM 819 N N . THR A 1 105 ? -15.911 1.250 15.954 1.00 84.69 105 THR A N 1
ATOM 820 C CA . THR A 1 105 ? -16.422 0.190 16.831 1.00 84.69 105 THR A CA 1
ATOM 821 C C . THR A 1 105 ? -17.312 0.734 17.942 1.00 84.69 105 THR A C 1
ATOM 823 O O . THR A 1 105 ? -17.944 -0.057 18.632 1.00 84.69 105 THR A O 1
ATOM 826 N N . GLY A 1 106 ? -17.381 2.061 18.107 1.00 71.06 106 GLY A N 1
ATOM 827 C CA . GLY A 1 106 ? -18.312 2.701 19.023 1.00 71.06 106 GLY A CA 1
ATOM 828 C C . GLY A 1 106 ? -18.111 2.242 20.460 1.00 71.06 106 GLY A C 1
ATOM 829 O O . GLY A 1 106 ? -19.094 1.950 21.137 1.00 71.06 106 GLY A O 1
ATOM 830 N N . ASP A 1 107 ? -16.861 2.176 20.934 1.00 60.09 107 ASP A N 1
ATOM 831 C CA . ASP A 1 107 ? -16.592 1.945 22.360 1.00 60.09 107 ASP A CA 1
ATOM 832 C C . ASP A 1 107 ? -16.879 3.248 23.123 1.00 60.09 107 ASP A C 1
ATOM 834 O O . ASP A 1 107 ? -15.995 4.013 23.509 1.00 60.09 107 ASP A O 1
ATOM 838 N N . SER A 1 108 ? -18.178 3.541 23.201 1.00 55.72 108 SER A N 1
ATOM 839 C CA . SER A 1 108 ? -18.798 4.472 24.125 1.00 55.72 108 SER A CA 1
ATOM 840 C C . SER A 1 108 ? -18.889 3.746 25.462 1.00 55.72 108 SER A C 1
ATOM 842 O O . SER A 1 108 ? -19.833 2.993 25.707 1.00 55.72 108 SER A O 1
ATOM 844 N N . ARG A 1 109 ? -17.880 3.936 26.307 1.00 51.28 109 ARG A N 1
ATOM 845 C CA . ARG A 1 109 ? -17.977 3.698 27.745 1.00 51.28 109 ARG A CA 1
ATOM 846 C C . ARG A 1 109 ? -17.646 4.980 28.478 1.00 51.28 109 ARG A C 1
ATOM 848 O O . ARG A 1 109 ? -16.641 5.618 28.094 1.00 51.28 109 ARG A O 1
#

Foldseek 3Di:
DDDDPPPPDPDPFDADPPPRHTDD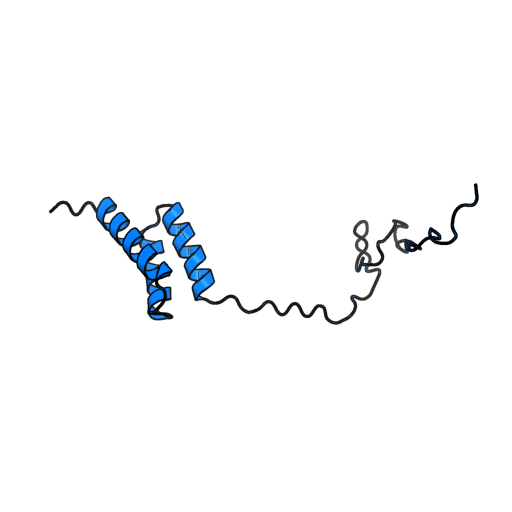PQDQADPPPGDGDDDHDPDPPPPPDPDDLLVVLVVVLVVCVVVLVLVSNLVSLVVNCVVPVPPPVSVVSNVVSVVSVCVVVPPPD

Radius of gyration: 27.71 Å; chains: 1; bounding box: 48×41×74 Å